Protein AF-A0A9E2V280-F1 (afdb_monomer)

Sequence (142 aa):
KKTVFKNNFVFPILSLAFLIMFIYAFIPPNQSKAYITIAGKWLKQNMPQQSKLYTNSPQLSYYSGKKFIEWDVSDNLTIPQWSSDDFVALKTKQKHYEKIKNTLSSLELKPGKTFANKEEAMIVIFEFIKDKSNE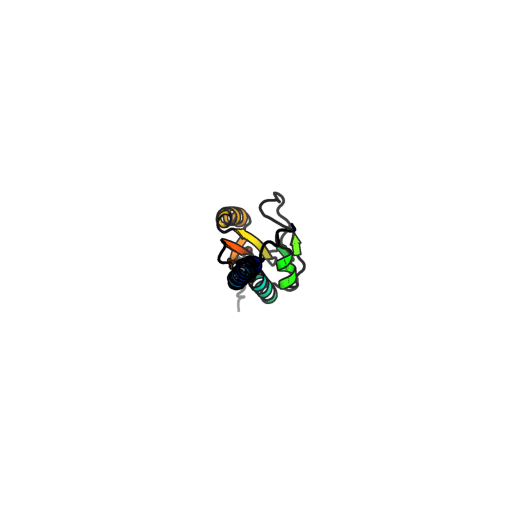GSNSVTD

Foldseek 3Di:
DDPPPPCPVVVVVVVVVVVVVVVVVPPPPQPPPVLLLVQLCVCLVPADLPAEEEECDVSSCVNVVGHYDDDDPVPDPPDDDHDQSHKYKYWDFQVCVVVRQVVVVVVQWHFDDKGAGPRRIIITMIGHDDDPPPPPPDPDDD

Secondary structure (DSSP, 8-state):
-------TTHHHHHHHHHHHHHHHHTS--S--THHHHHHHHHHHHHS-SS--EEES-HHHHHHHT--EEE--TTT-SS-----TT-EEEEEEEHHHHHHHHHHHHTTTEEEEEEEE-TTSEEEEEEEE----TTSS------

Mean predicted aligned error: 11.86 Å

Structure (mmCIF, N/CA/C/O backbone):
data_AF-A0A9E2V280-F1
#
_entry.id   AF-A0A9E2V280-F1
#
loop_
_atom_site.group_PDB
_atom_site.id
_atom_site.type_symbol
_atom_site.label_atom_id
_atom_site.label_alt_id
_atom_site.label_comp_id
_atom_site.label_asym_id
_atom_site.label_entity_id
_atom_site.label_seq_id
_atom_site.pdbx_PDB_ins_code
_atom_site.Cartn_x
_atom_site.Cartn_y
_atom_site.Cartn_z
_atom_site.occupancy
_atom_site.B_iso_or_equiv
_atom_site.auth_seq_id
_atom_site.auth_comp_id
_atom_site.auth_asym_id
_atom_site.auth_atom_id
_atom_site.pdbx_PDB_model_num
ATOM 1 N N . LYS A 1 1 ? 46.335 19.886 -49.027 1.00 43.72 1 LYS A N 1
ATOM 2 C CA . LYS A 1 1 ? 45.673 18.569 -49.219 1.00 43.72 1 LYS A CA 1
ATOM 3 C C . LYS A 1 1 ? 44.632 18.388 -48.116 1.00 43.72 1 LYS A C 1
ATOM 5 O O . LYS A 1 1 ? 45.028 18.165 -46.984 1.00 43.72 1 LYS A O 1
ATOM 10 N N . LYS A 1 2 ? 43.334 18.556 -48.403 1.00 50.59 2 LYS A N 1
ATOM 11 C CA . LYS A 1 2 ? 42.263 18.220 -47.447 1.00 50.59 2 LYS A CA 1
ATOM 12 C C . LYS A 1 2 ? 42.044 16.710 -47.511 1.00 50.59 2 LYS A C 1
ATOM 14 O O . LYS A 1 2 ? 41.593 16.206 -48.535 1.00 50.59 2 LYS A O 1
ATOM 19 N N . THR A 1 3 ? 42.422 15.989 -46.463 1.00 53.19 3 THR A N 1
ATOM 20 C CA . THR A 1 3 ? 42.080 14.577 -46.284 1.00 53.19 3 THR A CA 1
ATOM 21 C C . THR A 1 3 ? 40.580 14.482 -46.032 1.00 53.19 3 THR A C 1
ATOM 23 O O . THR A 1 3 ? 40.097 14.683 -44.923 1.00 53.19 3 THR A O 1
ATOM 26 N N . VAL A 1 4 ? 39.822 14.219 -47.094 1.00 58.66 4 VAL A N 1
ATOM 27 C CA . VAL A 1 4 ?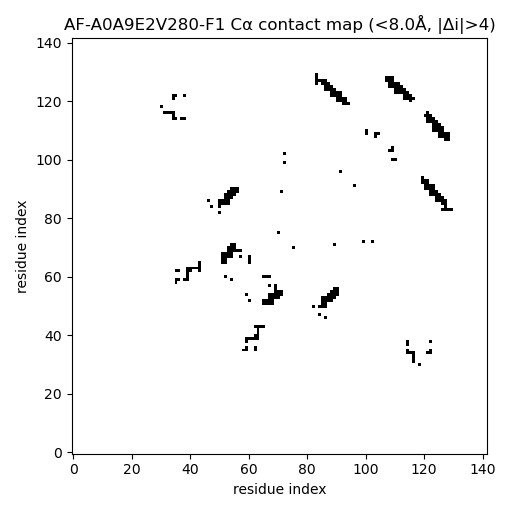 38.419 13.822 -46.986 1.00 58.66 4 VAL A CA 1
ATOM 28 C C . VAL A 1 4 ? 38.423 12.415 -46.391 1.00 58.66 4 VAL A C 1
ATOM 30 O O . VAL A 1 4 ? 38.600 11.433 -47.111 1.00 58.66 4 VAL A O 1
ATOM 33 N N . PHE A 1 5 ? 38.316 12.313 -45.064 1.00 57.41 5 PHE A N 1
ATOM 34 C CA . PHE A 1 5 ? 38.029 11.044 -44.403 1.00 57.41 5 PHE A CA 1
ATOM 35 C C . PHE A 1 5 ? 36.712 10.527 -44.987 1.00 57.41 5 PHE A C 1
ATOM 37 O O . PHE A 1 5 ? 35.651 11.121 -44.802 1.00 57.41 5 PHE A O 1
ATOM 44 N N . LYS A 1 6 ? 36.803 9.464 -45.787 1.00 60.56 6 LYS A N 1
ATOM 45 C CA . LYS A 1 6 ? 35.664 8.840 -46.454 1.00 60.56 6 LYS A CA 1
ATOM 46 C C . LYS A 1 6 ? 34.744 8.300 -45.358 1.00 60.56 6 LYS A C 1
ATOM 48 O O . LYS A 1 6 ? 35.085 7.336 -44.677 1.00 60.56 6 LYS A O 1
ATOM 53 N N . ASN A 1 7 ? 33.610 8.967 -45.163 1.00 63.47 7 ASN A N 1
ATOM 54 C CA . ASN A 1 7 ? 32.677 8.817 -44.042 1.00 63.47 7 ASN A CA 1
ATOM 55 C C . ASN A 1 7 ? 31.863 7.502 -44.084 1.00 63.47 7 ASN A C 1
ATOM 57 O O . ASN A 1 7 ? 30.700 7.461 -43.691 1.00 63.47 7 ASN A O 1
ATOM 61 N N . ASN A 1 8 ? 32.456 6.418 -44.589 1.00 66.38 8 ASN A N 1
ATOM 62 C CA . ASN A 1 8 ? 31.795 5.135 -44.833 1.00 66.38 8 ASN A CA 1
ATOM 63 C C . ASN A 1 8 ? 31.476 4.366 -43.542 1.00 66.38 8 ASN A C 1
ATOM 65 O O . ASN A 1 8 ? 30.723 3.399 -43.584 1.00 66.38 8 ASN A O 1
ATOM 69 N N . PHE A 1 9 ? 32.029 4.794 -42.404 1.00 74.44 9 PHE A N 1
ATOM 70 C CA . PHE A 1 9 ? 31.775 4.183 -41.099 1.00 74.44 9 PHE A CA 1
ATOM 71 C C . PHE A 1 9 ? 30.658 4.861 -40.305 1.00 74.44 9 PHE A C 1
ATOM 73 O O . PHE A 1 9 ? 30.129 4.259 -39.378 1.00 74.44 9 PHE A O 1
ATOM 80 N N . VAL A 1 10 ? 30.232 6.068 -40.682 1.00 81.69 10 VAL A N 1
ATOM 81 C CA . VAL A 1 10 ? 29.155 6.752 -39.951 1.00 81.69 10 VAL A CA 1
ATOM 82 C C . VAL A 1 10 ? 27.823 6.039 -40.142 1.00 81.69 10 VAL A C 1
ATOM 84 O O . VAL A 1 10 ? 27.095 5.847 -39.175 1.00 81.69 10 VAL A O 1
ATOM 87 N N . PHE A 1 11 ? 27.535 5.570 -41.357 1.00 84.94 11 PHE A N 1
ATOM 88 C CA . PHE A 1 11 ? 26.308 4.830 -41.646 1.00 84.94 11 PHE A CA 1
ATOM 89 C C . PHE A 1 11 ? 26.163 3.527 -40.829 1.00 84.94 11 PHE A C 1
ATOM 91 O O . PHE A 1 11 ? 25.142 3.380 -40.157 1.00 84.94 11 PHE A O 1
ATOM 98 N N . PRO A 1 12 ? 27.149 2.603 -40.793 1.00 89.31 12 PRO A N 1
ATOM 99 C CA . PRO A 1 12 ? 27.021 1.383 -39.995 1.00 89.31 12 PRO A CA 1
ATOM 100 C C . PRO A 1 12 ? 26.977 1.655 -38.487 1.00 89.31 12 PRO A C 1
ATOM 102 O O . PRO A 1 12 ? 26.234 0.977 -37.783 1.00 89.31 12 PRO A O 1
ATOM 105 N N . ILE A 1 13 ? 27.700 2.666 -37.985 1.00 90.44 13 ILE A N 1
ATOM 106 C CA . ILE A 1 13 ? 27.641 3.054 -36.565 1.00 90.44 13 ILE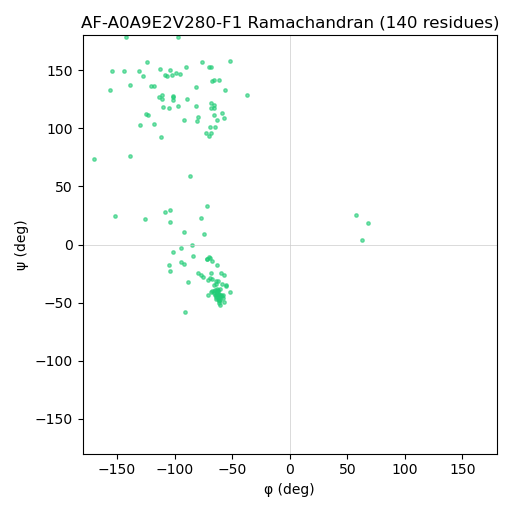 A CA 1
ATOM 107 C C . ILE A 1 13 ? 26.241 3.559 -36.203 1.00 90.44 13 ILE A C 1
ATOM 109 O O . ILE A 1 13 ? 25.675 3.143 -35.192 1.00 90.44 13 ILE A O 1
ATOM 113 N N . LEU A 1 14 ? 25.655 4.414 -37.044 1.00 92.06 14 LEU A N 1
ATOM 114 C CA . LEU A 1 14 ? 24.312 4.944 -36.820 1.00 92.06 14 LEU A CA 1
ATOM 115 C C . LEU A 1 14 ? 23.257 3.831 -36.894 1.00 92.06 14 LEU A C 1
ATOM 117 O O . LEU A 1 14 ? 22.369 3.757 -36.049 1.00 92.06 14 LEU A O 1
ATOM 121 N N . SER A 1 15 ? 23.396 2.920 -37.860 1.00 92.81 15 SER A N 1
ATOM 122 C CA . SER A 1 15 ? 22.504 1.769 -38.012 1.00 92.81 15 SER A CA 1
ATOM 123 C C . SER A 1 15 ? 22.579 0.819 -36.811 1.00 92.81 15 SER A C 1
ATOM 125 O O . SER A 1 15 ? 21.550 0.317 -36.361 1.00 92.81 15 SER A O 1
ATOM 127 N N . LEU A 1 16 ? 23.774 0.608 -36.248 1.00 94.50 16 LEU A N 1
ATOM 128 C CA . LEU A 1 16 ? 23.961 -0.186 -35.033 1.00 94.50 16 LEU A CA 1
ATOM 129 C C . LEU A 1 16 ? 23.344 0.500 -33.805 1.00 94.50 16 LEU A C 1
ATOM 131 O O . LEU A 1 16 ? 22.705 -0.165 -32.995 1.00 94.50 16 LEU A O 1
ATOM 135 N N . ALA A 1 17 ? 23.471 1.824 -33.683 1.00 93.88 17 ALA A N 1
ATOM 136 C CA . ALA A 1 17 ? 22.845 2.579 -32.598 1.00 93.88 17 ALA A CA 1
ATOM 137 C C . ALA A 1 17 ? 21.309 2.469 -32.630 1.00 93.88 17 A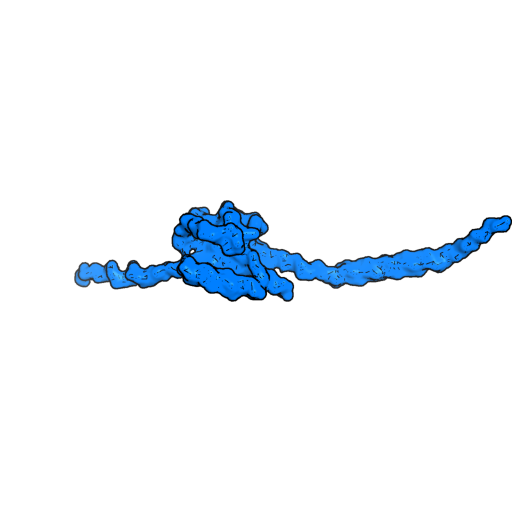LA A C 1
ATOM 139 O O . ALA A 1 17 ? 20.688 2.228 -31.593 1.00 93.88 17 ALA A O 1
ATOM 140 N N . PHE A 1 18 ? 20.696 2.563 -33.817 1.00 95.00 18 PHE A N 1
ATOM 141 C CA . PHE A 1 18 ? 19.255 2.347 -33.976 1.00 95.00 18 PHE A CA 1
ATOM 142 C C . PHE A 1 18 ? 18.837 0.911 -33.659 1.00 95.00 18 PHE A C 1
ATOM 144 O O . PHE A 1 18 ? 17.810 0.714 -33.014 1.00 95.00 18 PHE A O 1
ATOM 151 N N . LEU A 1 19 ? 19.640 -0.086 -34.046 1.00 95.12 19 LEU A N 1
ATOM 152 C CA . LEU A 1 19 ? 19.383 -1.486 -33.702 1.00 95.12 19 LEU A CA 1
ATOM 153 C C . LEU A 1 19 ? 19.405 -1.702 -32.182 1.00 95.12 19 LEU A C 1
ATOM 155 O O . LEU A 1 19 ? 18.523 -2.364 -31.641 1.00 95.12 19 LEU A O 1
ATOM 159 N N . ILE A 1 20 ? 20.376 -1.108 -31.484 1.00 93.19 20 ILE A N 1
ATOM 160 C CA . ILE A 1 20 ? 20.464 -1.176 -30.022 1.00 93.19 20 ILE A CA 1
ATOM 161 C C . ILE A 1 20 ? 19.223 -0.532 -29.391 1.00 93.19 20 ILE A C 1
ATOM 163 O O . ILE A 1 20 ? 18.578 -1.162 -28.557 1.00 93.19 20 ILE A O 1
ATOM 167 N N . MET A 1 21 ? 18.832 0.676 -29.817 1.00 91.19 21 MET A N 1
ATOM 168 C CA . MET A 1 21 ? 17.614 1.327 -29.310 1.00 91.19 21 MET A CA 1
ATOM 169 C C . MET A 1 21 ? 16.347 0.513 -29.591 1.00 91.19 21 MET A C 1
ATOM 171 O O . MET A 1 21 ? 15.475 0.425 -28.729 1.00 91.19 21 MET A O 1
ATOM 175 N N . PHE A 1 22 ? 16.261 -0.119 -30.763 1.00 91.56 22 PHE A N 1
ATOM 176 C CA . PHE A 1 22 ? 15.157 -1.002 -31.120 1.00 91.56 22 PHE A CA 1
ATOM 177 C C . PHE A 1 22 ? 15.083 -2.201 -30.173 1.00 91.56 22 PHE A C 1
ATOM 179 O O . PHE A 1 22 ? 14.026 -2.456 -29.613 1.00 91.56 22 PHE A O 1
ATOM 186 N N . ILE A 1 23 ? 16.203 -2.879 -29.901 1.00 90.00 23 ILE A N 1
ATOM 187 C CA . ILE A 1 23 ? 16.250 -3.994 -28.940 1.00 90.00 23 ILE A CA 1
ATOM 188 C C . ILE A 1 23 ? 15.822 -3.531 -27.539 1.00 90.00 23 ILE A C 1
ATOM 190 O O . ILE A 1 23 ? 15.012 -4.201 -26.901 1.00 90.00 23 ILE A O 1
ATOM 194 N N . TYR A 1 24 ? 16.293 -2.367 -27.079 1.00 82.69 24 TYR A N 1
ATOM 195 C CA . TYR A 1 24 ? 15.874 -1.801 -25.791 1.00 82.69 24 TYR A CA 1
ATOM 196 C C . TYR A 1 24 ? 14.374 -1.483 -25.731 1.00 82.69 24 TYR A C 1
ATOM 198 O O . TYR A 1 24 ? 13.779 -1.619 -24.665 1.00 82.69 24 TYR A O 1
ATOM 206 N N . ALA A 1 25 ? 13.739 -1.123 -26.850 1.00 80.06 25 ALA A N 1
ATOM 207 C CA . ALA A 1 25 ? 12.296 -0.886 -26.904 1.00 80.06 25 ALA A CA 1
ATOM 208 C C . ALA A 1 25 ? 11.461 -2.168 -26.710 1.00 80.06 25 ALA A C 1
ATOM 210 O O . ALA A 1 25 ? 10.323 -2.088 -26.251 1.00 80.06 25 ALA A O 1
ATOM 211 N N . PHE A 1 26 ? 12.018 -3.346 -27.019 1.00 79.31 26 PHE A N 1
ATOM 212 C CA . PHE A 1 26 ? 11.365 -4.639 -26.769 1.00 79.31 26 PHE A CA 1
ATOM 213 C C . PHE A 1 26 ? 11.561 -5.161 -25.347 1.00 79.31 26 PHE A C 1
ATOM 215 O O . PHE A 1 26 ? 10.902 -6.130 -24.972 1.00 79.31 26 PHE A O 1
ATOM 222 N N . ILE A 1 27 ? 12.429 -4.542 -24.542 1.00 73.50 27 ILE A N 1
ATOM 223 C CA . ILE A 1 27 ? 12.554 -4.870 -23.123 1.00 73.50 27 ILE A CA 1
ATOM 224 C C . ILE A 1 27 ? 11.415 -4.138 -22.399 1.00 73.50 27 ILE A C 1
ATOM 226 O O . ILE A 1 27 ? 11.468 -2.912 -22.270 1.00 73.50 27 ILE A O 1
ATOM 230 N N . PRO A 1 28 ? 10.358 -4.840 -21.944 1.00 61.28 28 PRO A N 1
ATOM 231 C CA . PRO A 1 28 ? 9.243 -4.176 -21.291 1.00 61.28 28 PRO A CA 1
ATOM 232 C C . PRO A 1 28 ? 9.735 -3.472 -20.019 1.00 61.28 28 PRO A C 1
ATOM 234 O O . PRO A 1 28 ? 10.565 -4.027 -19.291 1.00 61.28 28 PRO A O 1
ATOM 237 N N . PRO A 1 29 ? 9.221 -2.269 -19.708 1.00 60.19 29 PRO A N 1
ATOM 238 C CA . PRO A 1 29 ? 9.558 -1.592 -18.467 1.00 60.19 29 PRO A CA 1
ATOM 239 C C . PRO A 1 29 ? 9.166 -2.486 -17.286 1.00 60.19 29 PRO A C 1
ATOM 241 O O . PRO A 1 29 ? 7.990 -2.752 -17.035 1.00 60.19 29 PRO A O 1
ATOM 244 N N . ASN A 1 30 ? 10.177 -2.963 -16.562 1.00 57.81 30 ASN A N 1
ATOM 245 C CA . ASN A 1 30 ? 10.044 -4.004 -15.540 1.00 57.81 30 ASN A CA 1
ATOM 246 C C . ASN A 1 30 ? 9.298 -3.526 -14.270 1.00 57.81 30 ASN A C 1
ATOM 248 O O . ASN A 1 30 ? 8.839 -4.327 -13.459 1.00 57.81 30 ASN A O 1
ATOM 252 N N . GLN A 1 31 ? 9.067 -2.214 -14.141 1.00 60.88 31 GLN A N 1
ATOM 253 C CA . GLN A 1 31 ? 8.354 -1.588 -13.025 1.00 60.88 31 GLN A CA 1
ATOM 254 C C . GLN A 1 31 ? 6.836 -1.561 -13.237 1.00 60.88 31 GLN A C 1
ATOM 256 O O . GLN A 1 31 ? 6.204 -0.498 -13.244 1.00 60.88 31 GLN A O 1
ATOM 261 N N . SER A 1 32 ? 6.218 -2.729 -13.405 1.00 68.62 32 SER A N 1
ATOM 262 C CA . SER A 1 32 ? 4.759 -2.790 -13.478 1.00 68.62 32 SER A CA 1
ATOM 263 C C . SER A 1 32 ? 4.153 -2.370 -12.134 1.00 68.62 32 SER A C 1
ATOM 265 O O . SER A 1 32 ? 4.100 -3.142 -11.177 1.00 68.62 32 SER A O 1
ATOM 267 N N . LYS A 1 33 ? 3.668 -1.123 -12.059 1.00 83.19 33 LYS A N 1
ATOM 268 C CA . LYS A 1 33 ? 2.898 -0.572 -10.926 1.00 83.19 33 LYS A CA 1
ATOM 269 C C . LYS A 1 33 ? 1.457 -1.097 -10.884 1.00 83.19 33 LYS A C 1
ATOM 271 O O . LYS A 1 33 ? 0.656 -0.621 -10.082 1.00 83.19 33 LYS A O 1
ATOM 276 N N . ALA A 1 34 ? 1.125 -2.088 -11.715 1.00 87.56 34 ALA A N 1
ATOM 277 C CA . ALA A 1 34 ? -0.213 -2.659 -11.815 1.00 87.56 34 ALA A CA 1
ATOM 278 C C . ALA A 1 34 ? -0.739 -3.165 -10.463 1.00 87.56 34 ALA A C 1
ATOM 280 O O . ALA A 1 34 ? -1.917 -2.992 -10.169 1.00 87.56 34 ALA A O 1
ATOM 281 N N . TYR A 1 35 ? 0.130 -3.713 -9.608 1.00 90.19 35 TYR A N 1
ATOM 282 C CA . TYR A 1 35 ? -0.245 -4.177 -8.269 1.00 90.19 35 TYR A CA 1
ATOM 283 C C . TYR A 1 35 ? -0.848 -3.062 -7.391 1.00 90.19 35 TYR A C 1
ATOM 285 O O . TYR A 1 35 ? -1.782 -3.323 -6.638 1.00 90.19 35 TYR A O 1
ATOM 293 N N .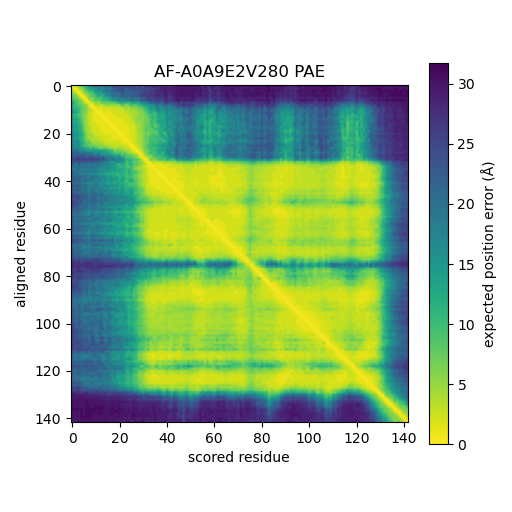 ILE A 1 36 ? -0.390 -1.811 -7.539 1.00 92.56 36 ILE A N 1
ATOM 294 C CA . ILE A 1 36 ? -0.929 -0.647 -6.816 1.00 92.56 36 ILE A CA 1
ATOM 295 C C . ILE A 1 36 ? -2.323 -0.304 -7.338 1.00 92.56 36 ILE A C 1
ATOM 297 O O . ILE A 1 36 ? -3.240 -0.056 -6.559 1.00 92.56 36 ILE A O 1
ATOM 301 N N . THR A 1 37 ? -2.506 -0.324 -8.659 1.00 92.69 37 THR A N 1
ATOM 302 C CA . THR A 1 37 ? -3.809 -0.076 -9.287 1.00 92.69 37 THR A CA 1
ATOM 303 C C . THR A 1 37 ? -4.826 -1.147 -8.905 1.00 92.69 37 THR A C 1
ATOM 305 O O . THR A 1 37 ? -5.970 -0.821 -8.595 1.00 92.69 37 THR A O 1
ATOM 308 N N . ILE A 1 38 ? -4.420 -2.420 -8.904 1.00 92.50 38 ILE A N 1
ATOM 309 C CA . ILE A 1 38 ? -5.277 -3.544 -8.510 1.00 92.50 38 ILE A CA 1
ATOM 310 C C . ILE A 1 38 ? -5.659 -3.412 -7.030 1.00 92.50 38 ILE A C 1
ATOM 312 O O . ILE A 1 38 ? -6.843 -3.488 -6.707 1.00 92.50 38 ILE A O 1
ATOM 316 N N . ALA A 1 39 ? -4.692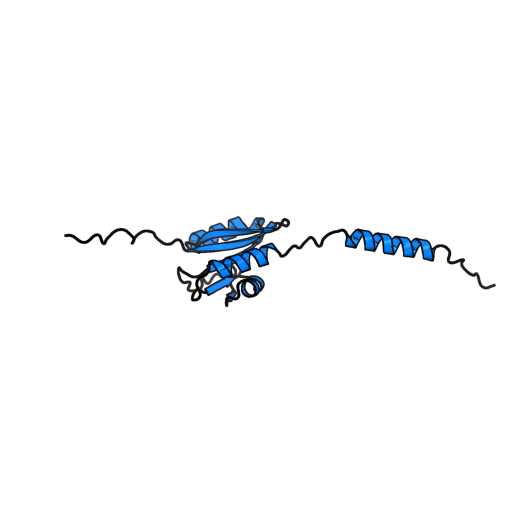 -3.130 -6.152 1.00 94.69 39 ALA A N 1
ATOM 317 C CA . ALA A 1 39 ? -4.947 -2.909 -4.731 1.00 94.69 39 ALA A CA 1
ATOM 318 C C . ALA A 1 39 ? -5.886 -1.717 -4.482 1.00 94.69 39 ALA A C 1
ATOM 320 O O . ALA A 1 39 ? -6.838 -1.824 -3.714 1.00 94.69 39 ALA A O 1
ATOM 321 N N . GLY A 1 40 ? -5.678 -0.595 -5.178 1.00 94.62 40 GLY A N 1
ATOM 322 C CA . GLY A 1 40 ? -6.543 0.580 -5.072 1.00 94.62 40 GLY A CA 1
ATOM 323 C C . GLY A 1 40 ? -7.976 0.305 -5.533 1.00 94.62 40 GLY A C 1
ATOM 324 O O . GLY A 1 40 ? -8.924 0.682 -4.847 1.00 94.62 40 GLY A O 1
ATOM 325 N N . LYS A 1 41 ? -8.158 -0.422 -6.645 1.00 94.81 41 LYS A N 1
ATOM 326 C CA . LYS A 1 41 ? -9.490 -0.856 -7.101 1.00 94.81 41 LYS A CA 1
ATOM 327 C C . LYS A 1 41 ? -10.167 -1.784 -6.093 1.00 94.81 41 LYS A C 1
ATOM 329 O O . LYS A 1 41 ? -11.363 -1.639 -5.862 1.00 94.81 41 LYS A O 1
ATOM 334 N N . TRP A 1 42 ? -9.412 -2.694 -5.479 1.00 95.31 42 TRP A N 1
ATOM 335 C CA . TRP A 1 42 ? -9.936 -3.558 -4.425 1.00 95.31 42 TRP A CA 1
ATOM 336 C C . TRP A 1 42 ? -10.406 -2.734 -3.219 1.00 95.31 42 TRP A C 1
ATOM 338 O O . TRP A 1 42 ? -11.538 -2.909 -2.775 1.00 95.31 42 TRP A O 1
ATOM 348 N N . LEU A 1 43 ? -9.606 -1.766 -2.753 1.00 94.25 43 LEU A N 1
ATOM 349 C CA . LEU A 1 43 ? -10.003 -0.851 -1.674 1.00 94.25 43 LEU A CA 1
ATOM 350 C C . LEU A 1 43 ? -11.277 -0.081 -2.031 1.00 94.25 43 LEU A C 1
ATOM 352 O O . LEU A 1 43 ? -12.189 0.002 -1.220 1.00 94.25 43 LEU A O 1
ATOM 356 N N . LYS A 1 44 ? -11.397 0.419 -3.266 1.00 93.81 44 LYS A N 1
ATOM 357 C CA . LYS A 1 44 ? -12.606 1.123 -3.725 1.00 93.81 44 LYS A CA 1
ATOM 358 C C . LYS A 1 44 ? -13.885 0.292 -3.557 1.00 93.81 44 LYS A C 1
ATOM 360 O O . LYS A 1 44 ? -14.938 0.864 -3.295 1.00 93.81 44 LYS A O 1
ATOM 365 N N . GLN A 1 45 ? -13.791 -1.024 -3.742 1.00 93.62 45 GLN A N 1
ATOM 366 C CA . GLN A 1 45 ? -14.929 -1.947 -3.715 1.00 93.62 45 GLN A CA 1
ATOM 367 C C . GLN A 1 45 ? -15.246 -2.482 -2.315 1.00 93.62 45 GLN A C 1
ATOM 369 O O . GLN A 1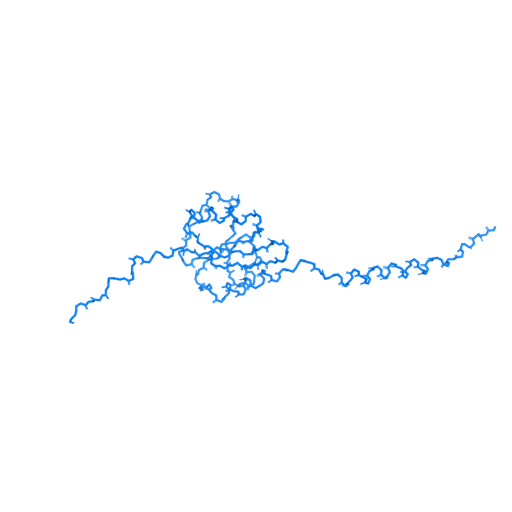 45 ? -16.408 -2.741 -2.029 1.00 93.62 45 GLN A O 1
ATOM 374 N N . ASN A 1 46 ? -14.233 -2.654 -1.462 1.00 92.12 46 ASN A N 1
ATOM 375 C CA . ASN A 1 46 ? -14.377 -3.349 -0.177 1.00 92.12 46 ASN A CA 1
ATOM 376 C C . ASN A 1 46 ? -14.383 -2.399 1.027 1.00 92.12 46 ASN A C 1
ATOM 378 O O . ASN A 1 46 ? -14.829 -2.774 2.105 1.00 92.12 46 ASN A O 1
ATOM 382 N N . MET A 1 47 ? -13.907 -1.166 0.853 1.00 89.56 47 MET A N 1
ATOM 383 C CA . MET A 1 47 ? -13.804 -0.195 1.934 1.00 89.56 47 MET A CA 1
ATOM 384 C C . MET A 1 47 ? -15.100 0.634 2.060 1.00 89.56 47 MET A C 1
ATOM 386 O O . MET A 1 47 ? -15.492 1.301 1.083 1.00 89.56 47 MET A O 1
ATOM 390 N N . PRO A 1 48 ? -15.738 0.676 3.248 1.00 88.12 48 PRO A N 1
ATOM 391 C CA . PRO A 1 48 ? -16.913 1.507 3.516 1.00 88.12 48 PRO A CA 1
ATOM 392 C C . PRO A 1 48 ? -16.712 2.981 3.132 1.00 88.12 48 PRO A C 1
ATOM 394 O O . PRO A 1 48 ? -15.594 3.488 3.009 1.00 88.12 48 PRO A O 1
ATOM 397 N N . GLN A 1 49 ? -17.796 3.722 2.895 1.00 85.12 49 GLN A N 1
ATOM 398 C CA . GLN A 1 49 ? -17.666 5.141 2.526 1.00 85.12 49 GLN A CA 1
ATOM 399 C C . GLN A 1 49 ? -17.121 6.017 3.661 1.00 85.12 49 GLN A C 1
ATOM 401 O O . GLN A 1 49 ? -16.440 6.997 3.376 1.00 85.12 49 GLN A O 1
ATOM 406 N N . GLN A 1 50 ? -17.389 5.649 4.914 1.00 85.56 50 GLN A N 1
ATOM 407 C CA . GLN A 1 50 ? -17.048 6.451 6.094 1.00 85.56 50 GLN A CA 1
ATOM 408 C C . GLN A 1 50 ? -15.681 6.109 6.704 1.00 85.56 50 GLN A C 1
ATOM 410 O O . GLN A 1 50 ? -15.139 6.906 7.465 1.00 85.56 50 GLN A O 1
ATOM 415 N N . SER A 1 51 ? -15.112 4.953 6.359 1.00 89.06 51 SER A N 1
ATOM 416 C CA . SER A 1 51 ? -13.807 4.510 6.858 1.00 89.06 51 SER A CA 1
ATOM 417 C C . SER A 1 51 ? -12.659 5.361 6.311 1.00 89.06 51 SER A C 1
ATOM 419 O O . SER A 1 51 ? -12.735 5.889 5.195 1.00 89.06 51 SER A O 1
ATOM 421 N N . LYS A 1 52 ? -11.565 5.437 7.066 1.00 91.06 52 LYS A N 1
ATOM 422 C CA . LYS A 1 52 ? -10.315 6.110 6.694 1.00 91.06 52 LYS A CA 1
ATOM 423 C C . LYS A 1 52 ? -9.286 5.107 6.180 1.00 91.06 52 LYS A C 1
ATOM 425 O O . LYS A 1 52 ? -9.253 3.953 6.599 1.00 91.06 52 LYS A O 1
ATOM 430 N N . LEU A 1 53 ? -8.452 5.560 5.243 1.00 92.62 53 LEU A N 1
ATOM 431 C CA . LEU A 1 53 ? -7.352 4.776 4.685 1.00 92.62 53 LEU A CA 1
ATOM 432 C C . LEU A 1 53 ? -6.032 5.277 5.268 1.00 92.62 53 LEU A C 1
ATOM 434 O O . LEU A 1 53 ? -5.645 6.412 5.004 1.00 92.62 53 LEU A O 1
ATOM 438 N N . TYR A 1 54 ? -5.322 4.432 6.002 1.00 92.50 54 TYR A N 1
ATOM 439 C CA . TYR A 1 54 ? -3.973 4.712 6.489 1.00 92.50 54 TYR A CA 1
ATOM 440 C C . TYR A 1 54 ? -2.966 4.076 5.540 1.00 92.50 54 TYR A C 1
ATOM 442 O O . TYR A 1 54 ? -3.007 2.867 5.314 1.00 92.50 54 TYR A O 1
ATOM 450 N N . THR A 1 55 ? -2.095 4.872 4.923 1.00 92.94 55 THR A N 1
ATOM 451 C CA . THR A 1 55 ? -1.152 4.346 3.928 1.00 92.94 55 THR A CA 1
ATOM 452 C C . THR A 1 55 ? 0.112 5.180 3.804 1.00 92.94 55 THR A C 1
ATOM 454 O O . THR A 1 55 ? 0.073 6.397 3.927 1.00 92.94 55 THR A O 1
ATOM 457 N N . ASN A 1 56 ? 1.219 4.527 3.459 1.00 93.06 56 ASN A N 1
ATOM 458 C CA . ASN A 1 56 ? 2.478 5.160 3.060 1.00 93.06 56 ASN A CA 1
ATOM 459 C C . ASN A 1 56 ? 2.576 5.355 1.530 1.00 93.06 56 ASN A C 1
ATOM 461 O O . ASN A 1 56 ? 3.648 5.610 0.980 1.00 93.06 56 ASN A O 1
ATOM 465 N N . SER A 1 57 ? 1.473 5.160 0.795 1.00 92.31 57 SER A N 1
ATOM 466 C CA . SER A 1 57 ? 1.449 5.303 -0.659 1.00 92.31 57 SER A CA 1
ATOM 467 C C . SER A 1 57 ? 0.301 6.199 -1.129 1.00 92.31 57 SER A C 1
ATOM 469 O O . SER A 1 57 ? -0.824 5.726 -1.302 1.00 92.31 57 SER A O 1
ATOM 471 N N . PRO A 1 58 ? 0.586 7.464 -1.488 1.00 91.31 58 PRO A N 1
ATOM 472 C CA . PRO A 1 58 ? -0.419 8.377 -2.045 1.00 91.31 58 PRO A CA 1
ATOM 473 C C . PRO A 1 58 ? -1.106 7.842 -3.315 1.00 91.31 58 PRO A C 1
ATOM 475 O O . PRO A 1 58 ? -2.253 8.163 -3.616 1.00 91.31 58 PRO A O 1
ATOM 478 N N . GLN A 1 59 ? -0.425 6.964 -4.060 1.00 92.06 59 GLN A N 1
ATOM 479 C CA . GLN A 1 59 ? -0.964 6.323 -5.263 1.00 92.06 59 GLN A CA 1
ATOM 480 C C . GLN A 1 59 ? -2.168 5.418 -4.954 1.00 92.06 59 GLN A C 1
ATOM 482 O O . GLN A 1 59 ? -3.071 5.307 -5.782 1.00 92.06 59 GLN A O 1
ATOM 487 N N . LEU A 1 60 ? -2.217 4.794 -3.770 1.00 92.44 60 LEU A N 1
ATOM 488 C CA . LEU A 1 60 ? -3.370 3.991 -3.352 1.00 92.44 60 LEU A CA 1
ATOM 489 C C . LEU A 1 60 ? -4.614 4.854 -3.154 1.00 92.44 60 LEU A C 1
ATOM 491 O O . LEU A 1 60 ? -5.697 4.453 -3.580 1.00 92.44 60 LEU A O 1
ATOM 495 N N . SER A 1 61 ? -4.469 6.046 -2.571 1.00 91.12 61 SER A N 1
ATOM 496 C CA . SER A 1 61 ? -5.570 7.011 -2.452 1.00 91.12 61 SER A CA 1
ATOM 497 C C . SER A 1 61 ? -6.141 7.387 -3.818 1.00 91.12 61 SER A C 1
ATOM 499 O O . SER A 1 61 ? -7.353 7.316 -4.016 1.00 91.12 61 SER A O 1
ATOM 501 N N . TYR A 1 62 ? -5.273 7.678 -4.791 1.00 92.31 62 TYR A N 1
ATOM 502 C CA . TYR A 1 62 ? -5.700 8.012 -6.149 1.00 92.31 62 TYR A CA 1
ATOM 503 C C . TYR A 1 62 ? -6.553 6.902 -6.787 1.00 92.31 62 TYR A C 1
ATOM 505 O O . TYR A 1 62 ? -7.648 7.162 -7.281 1.00 92.31 62 TYR A O 1
ATOM 513 N N . TYR A 1 63 ? -6.094 5.646 -6.741 1.00 93.44 63 TYR A N 1
ATOM 514 C CA . TYR A 1 63 ? -6.813 4.532 -7.374 1.00 93.44 63 TYR A CA 1
ATOM 515 C C . TYR A 1 63 ? -8.035 4.046 -6.585 1.00 93.44 63 TYR A C 1
ATOM 517 O O . TYR A 1 63 ? -8.969 3.508 -7.184 1.00 93.44 63 TYR A O 1
ATOM 525 N N . SER A 1 64 ? -8.044 4.227 -5.263 1.00 93.25 64 SER A N 1
ATOM 526 C CA . SER A 1 64 ? -9.198 3.902 -4.416 1.00 93.25 64 SER A CA 1
ATOM 527 C C . SER A 1 64 ? -10.283 4.979 -4.446 1.00 93.25 64 SER A C 1
ATOM 529 O O . SER A 1 64 ? -11.452 4.677 -4.207 1.00 93.25 64 SER A O 1
ATOM 531 N N . GLY A 1 65 ? -9.920 6.228 -4.756 1.00 90.56 65 GLY A N 1
ATOM 532 C CA . GLY A 1 65 ? -10.812 7.383 -4.648 1.00 90.56 65 GLY A CA 1
ATOM 533 C C . GLY A 1 65 ? -11.162 7.736 -3.198 1.00 90.56 65 GLY A C 1
ATOM 534 O O . GLY A 1 65 ? -12.164 8.407 -2.959 1.00 90.56 65 GLY A O 1
ATOM 535 N N . LYS A 1 66 ? -10.380 7.253 -2.225 1.00 88.62 66 LYS A N 1
ATOM 536 C CA . LYS A 1 66 ? -10.590 7.489 -0.791 1.00 88.62 66 LYS A CA 1
ATOM 537 C C . LYS A 1 66 ? -9.616 8.548 -0.291 1.00 88.62 66 LYS A C 1
ATOM 539 O O . LYS A 1 66 ? -8.466 8.597 -0.732 1.00 88.62 66 LYS A O 1
ATOM 544 N N . LYS A 1 67 ? -10.056 9.370 0.665 1.00 88.44 67 LYS A N 1
ATOM 545 C CA . LYS A 1 67 ? -9.135 10.223 1.428 1.00 88.44 67 LYS A CA 1
ATOM 546 C C . LYS A 1 67 ? -8.231 9.327 2.272 1.00 88.44 67 LYS A C 1
ATOM 548 O O . LYS A 1 67 ? -8.698 8.317 2.798 1.00 88.44 67 LYS A O 1
ATOM 553 N N . PHE A 1 68 ? -6.962 9.700 2.384 1.00 90.94 68 PHE A N 1
ATOM 554 C CA . PHE A 1 68 ? -5.989 8.936 3.151 1.00 90.94 68 PHE A CA 1
ATOM 555 C C . PHE A 1 68 ? -5.311 9.782 4.220 1.00 90.94 68 PHE A C 1
ATOM 557 O O . PHE A 1 68 ? -5.262 11.008 4.124 1.00 90.94 68 PHE A O 1
ATOM 564 N N . ILE A 1 69 ? -4.799 9.087 5.226 1.00 90.94 69 ILE A N 1
ATOM 565 C CA . ILE A 1 69 ? -3.892 9.601 6.239 1.00 90.94 69 ILE A CA 1
ATOM 566 C C . ILE A 1 69 ? -2.546 8.935 5.977 1.00 90.94 69 ILE A C 1
ATOM 568 O O . ILE A 1 69 ? -2.461 7.708 5.874 1.00 90.94 69 ILE A O 1
ATOM 572 N N . GLU A 1 70 ? -1.509 9.751 5.816 1.00 90.69 70 GLU A N 1
ATOM 573 C CA . GLU A 1 70 ? -0.160 9.251 5.595 1.00 90.69 70 GLU A CA 1
ATOM 574 C C . GLU A 1 70 ? 0.355 8.575 6.865 1.00 90.69 70 GLU A C 1
ATOM 576 O O . GLU A 1 70 ? 0.357 9.172 7.943 1.00 90.69 70 GLU A O 1
ATOM 581 N N . TRP A 1 71 ? 0.724 7.302 6.751 1.00 90.25 71 TRP A N 1
ATOM 582 C CA . TRP A 1 71 ? 1.198 6.521 7.884 1.00 90.25 71 TRP A CA 1
ATOM 583 C C . TRP A 1 71 ? 2.072 5.350 7.431 1.00 90.25 71 TRP A C 1
ATOM 585 O O . TRP A 1 71 ? 1.685 4.591 6.540 1.00 90.25 71 TRP A O 1
ATOM 595 N N . ASP A 1 72 ? 3.224 5.188 8.084 1.00 87.81 72 ASP A N 1
ATOM 596 C CA . ASP A 1 72 ? 4.136 4.056 7.925 1.00 87.81 72 ASP A CA 1
ATOM 597 C C . ASP A 1 72 ? 4.528 3.494 9.301 1.00 87.81 72 ASP A C 1
ATOM 599 O O . ASP A 1 72 ? 4.627 4.222 10.291 1.00 87.81 72 ASP A O 1
ATOM 603 N N . VAL A 1 73 ? 4.787 2.190 9.338 1.00 84.19 73 VAL A N 1
ATOM 604 C CA . VAL A 1 73 ? 5.285 1.448 10.501 1.00 84.19 73 VAL A CA 1
ATOM 605 C C . VAL A 1 73 ? 6.725 1.839 10.829 1.00 84.19 73 VAL A C 1
ATOM 607 O O . VAL A 1 73 ? 7.130 1.750 11.985 1.00 84.19 73 VAL A O 1
ATOM 610 N N . SER A 1 74 ? 7.522 2.246 9.834 1.00 75.69 74 SER A N 1
ATOM 611 C CA . SER A 1 74 ? 8.911 2.666 10.073 1.00 75.69 74 SER A CA 1
ATOM 612 C C . SER A 1 74 ? 9.023 4.001 10.800 1.00 75.69 74 SER A C 1
ATOM 614 O O . SER A 1 74 ? 9.983 4.195 11.544 1.00 75.69 74 SER A O 1
ATOM 616 N N . ASP A 1 75 ? 8.057 4.892 10.585 1.00 63.62 75 ASP A N 1
ATOM 617 C CA . ASP A 1 75 ? 8.199 6.309 10.924 1.00 63.62 75 ASP A CA 1
ATOM 618 C C . ASP A 1 75 ? 7.435 6.682 12.200 1.00 63.62 75 ASP A C 1
ATOM 620 O O . ASP A 1 75 ? 7.787 7.652 12.869 1.00 63.62 75 ASP A O 1
ATOM 624 N N . ASN A 1 76 ? 6.418 5.903 12.585 1.00 58.06 76 ASN A N 1
ATOM 625 C CA . ASN A 1 76 ? 5.509 6.270 13.666 1.00 58.06 76 ASN A CA 1
ATOM 626 C C . ASN A 1 76 ? 5.551 5.288 14.842 1.00 58.06 76 ASN A C 1
ATOM 628 O O . ASN A 1 76 ? 4.916 4.237 14.830 1.00 58.06 76 ASN A O 1
ATOM 632 N N . LEU A 1 77 ? 6.216 5.712 15.920 1.00 57.66 77 LEU A N 1
ATOM 633 C CA . LEU A 1 77 ? 5.977 5.209 17.282 1.00 57.66 77 LEU A CA 1
ATOM 634 C C . LEU A 1 77 ? 4.588 5.617 17.814 1.00 57.66 77 LEU A C 1
ATOM 636 O O . LEU A 1 77 ? 4.118 5.064 18.806 1.00 57.66 77 LEU A O 1
ATOM 640 N N . THR A 1 78 ? 3.922 6.570 17.155 1.00 68.69 78 THR A N 1
ATOM 641 C CA . THR A 1 78 ? 2.580 7.034 17.511 1.00 68.69 78 THR A CA 1
ATOM 642 C C . THR A 1 78 ? 1.534 6.241 16.739 1.00 68.69 78 THR A C 1
ATOM 644 O O . THR A 1 78 ? 1.342 6.435 15.536 1.00 68.69 78 THR A O 1
ATOM 647 N N . ILE A 1 79 ? 0.845 5.351 17.448 1.00 74.31 79 ILE A N 1
ATOM 648 C CA . ILE A 1 79 ? -0.315 4.623 16.933 1.00 74.31 79 ILE A CA 1
ATOM 649 C C . ILE A 1 79 ? -1.441 5.647 16.738 1.00 74.31 79 ILE A C 1
ATOM 651 O O . ILE A 1 79 ? -1.850 6.288 17.711 1.00 74.31 79 ILE A O 1
ATOM 655 N N . PRO A 1 80 ? -1.932 5.867 15.509 1.00 76.69 80 PRO A N 1
ATOM 656 C CA . PRO A 1 80 ? -3.035 6.787 15.298 1.00 76.69 80 PRO A CA 1
ATOM 657 C C . PRO A 1 80 ? -4.324 6.190 15.873 1.00 76.69 80 PRO A C 1
ATOM 659 O O . PRO A 1 80 ? -4.486 4.976 15.964 1.00 76.69 80 PRO A O 1
ATOM 662 N N . GLN A 1 81 ? -5.259 7.054 16.264 1.00 80.94 81 GLN A N 1
ATOM 663 C CA . GLN A 1 81 ? -6.549 6.618 16.791 1.00 80.94 81 GLN A CA 1
ATOM 664 C C . GLN A 1 81 ? -7.406 6.069 15.641 1.00 80.94 81 GLN A C 1
ATOM 666 O O . GLN A 1 81 ? -8.002 6.834 14.877 1.00 80.94 81 GLN A O 1
ATOM 671 N N . TRP A 1 82 ? -7.381 4.749 15.476 1.00 84.88 82 TRP A N 1
ATOM 672 C CA . TRP A 1 82 ? -8.053 4.018 14.402 1.00 84.88 82 TRP A CA 1
ATOM 673 C C . TRP A 1 82 ? -9.422 3.500 14.843 1.00 84.88 82 TRP A C 1
ATOM 675 O O . TRP A 1 82 ? -9.612 3.147 16.005 1.00 84.88 82 TRP A O 1
ATOM 685 N N . SER A 1 83 ? -10.373 3.453 13.911 1.00 84.44 83 SER A N 1
ATOM 686 C CA . SER A 1 83 ? -11.640 2.733 14.071 1.00 84.44 83 SER A CA 1
ATOM 687 C C . SER A 1 83 ? -11.506 1.293 13.574 1.00 84.44 83 SER A C 1
ATOM 689 O O . SER A 1 83 ? -10.740 1.023 12.654 1.00 84.44 83 SER A O 1
ATOM 691 N N . SER A 1 84 ? -12.305 0.370 14.111 1.00 83.56 84 SER A N 1
ATOM 692 C CA . SER A 1 84 ? -12.341 -1.036 13.673 1.00 83.56 84 SER A CA 1
ATOM 693 C C . SER A 1 84 ? -12.800 -1.225 12.221 1.00 83.56 84 SER A C 1
ATOM 695 O O . SER A 1 84 ? -12.552 -2.276 11.629 1.00 83.56 84 SER A O 1
ATOM 697 N N . ASP A 1 85 ? -13.450 -0.213 11.642 1.00 85.94 85 ASP A N 1
ATOM 698 C CA . ASP A 1 85 ? -13.851 -0.186 10.233 1.00 85.94 85 ASP A CA 1
ATOM 699 C C . ASP A 1 85 ? -12.832 0.532 9.328 1.00 85.94 85 ASP A C 1
ATOM 701 O O . ASP A 1 85 ? -13.022 0.585 8.111 1.00 85.94 85 ASP A O 1
ATOM 705 N N . ASP A 1 86 ? -11.757 1.094 9.894 1.00 89.25 86 ASP A N 1
ATOM 706 C CA . ASP A 1 86 ? -10.681 1.712 9.121 1.00 89.25 86 ASP A CA 1
ATOM 707 C C . ASP A 1 86 ? -9.762 0.660 8.491 1.00 89.25 86 ASP A C 1
ATOM 709 O O . ASP A 1 86 ? -9.655 -0.480 8.944 1.00 89.25 86 ASP A O 1
ATOM 713 N N . PHE A 1 87 ? -9.071 1.061 7.423 1.00 90.94 87 PHE A N 1
ATOM 714 C CA . PHE A 1 87 ? -8.176 0.184 6.674 1.00 90.94 87 PHE A CA 1
ATOM 715 C C . PHE A 1 87 ? -6.748 0.705 6.720 1.00 90.94 87 PHE A C 1
ATOM 717 O O . PHE A 1 87 ? -6.492 1.888 6.484 1.00 90.94 87 PHE A O 1
ATOM 724 N N . VAL A 1 88 ? -5.803 -0.208 6.931 1.00 92.38 88 VAL A N 1
ATOM 725 C CA . VAL A 1 88 ? -4.369 0.084 6.861 1.00 92.38 88 VAL A CA 1
ATOM 726 C C . VAL A 1 88 ? -3.805 -0.603 5.622 1.00 92.38 88 VAL A C 1
ATOM 728 O O . VAL A 1 88 ? -3.860 -1.822 5.504 1.00 92.38 88 VAL A O 1
ATOM 731 N N . ALA A 1 89 ? -3.266 0.159 4.674 1.00 94.50 89 ALA A N 1
ATOM 732 C CA . ALA A 1 89 ? -2.681 -0.364 3.445 1.00 94.50 89 ALA A CA 1
ATOM 733 C C . ALA A 1 89 ? -1.231 0.099 3.300 1.00 94.50 89 ALA A C 1
ATOM 735 O O . ALA A 1 89 ? -0.964 1.270 3.040 1.00 94.50 89 ALA A O 1
ATOM 736 N N . LEU A 1 90 ? -0.281 -0.824 3.413 1.00 93.62 90 LEU A N 1
ATOM 737 C CA . LEU A 1 90 ? 1.144 -0.507 3.380 1.00 93.62 90 LEU A CA 1
ATOM 738 C C . LEU A 1 90 ? 1.799 -1.029 2.114 1.00 93.62 90 LEU A C 1
ATOM 740 O O . LEU A 1 90 ? 1.709 -2.212 1.778 1.00 93.62 90 LEU A O 1
ATOM 744 N N . LYS A 1 91 ? 2.520 -0.139 1.439 1.00 93.06 91 LYS A N 1
ATOM 745 C CA . LYS A 1 91 ? 3.479 -0.491 0.406 1.00 93.06 91 LYS A CA 1
ATOM 746 C C . LYS A 1 91 ? 4.779 -0.905 1.074 1.00 93.06 91 LYS A C 1
ATOM 748 O O . LYS A 1 91 ? 5.423 -0.105 1.741 1.00 93.06 91 LYS A O 1
ATOM 753 N N . THR A 1 92 ? 5.197 -2.140 0.854 1.00 91.94 92 THR A N 1
ATOM 754 C CA . THR A 1 92 ? 6.451 -2.663 1.394 1.00 91.94 92 THR A CA 1
ATOM 755 C C . THR A 1 92 ? 7.145 -3.576 0.390 1.00 91.94 92 THR A C 1
ATOM 757 O O . THR A 1 92 ? 6.665 -3.785 -0.726 1.00 91.94 92 THR A O 1
ATOM 760 N N . LYS A 1 93 ? 8.313 -4.090 0.768 1.00 91.38 93 LYS A N 1
ATOM 761 C CA . LYS A 1 93 ? 9.001 -5.172 0.065 1.00 91.38 93 LYS A CA 1
ATOM 762 C C . LYS A 1 93 ? 8.825 -6.469 0.843 1.00 91.38 93 LYS A C 1
ATOM 764 O O . LYS A 1 93 ? 8.789 -6.438 2.071 1.00 91.38 93 LYS A O 1
ATOM 769 N N . GLN A 1 94 ? 8.817 -7.599 0.148 1.00 88.25 94 GLN A N 1
ATOM 770 C CA . GLN A 1 94 ? 8.663 -8.926 0.746 1.00 88.25 94 GLN A CA 1
ATOM 771 C C . GLN A 1 94 ? 9.658 -9.175 1.887 1.00 88.25 94 GLN A C 1
ATOM 773 O O . GLN A 1 94 ? 9.270 -9.635 2.955 1.00 88.25 94 GLN A O 1
ATOM 778 N N . LYS A 1 95 ? 10.914 -8.742 1.731 1.00 88.81 95 LYS A N 1
ATOM 779 C CA . LYS A 1 95 ? 11.943 -8.838 2.781 1.00 88.81 95 LYS A CA 1
ATOM 780 C C . LYS A 1 95 ? 11.615 -8.108 4.095 1.00 88.81 95 LYS A C 1
ATOM 782 O O . LYS A 1 95 ? 12.165 -8.445 5.135 1.00 88.81 95 LYS A O 1
ATOM 787 N N . HIS A 1 96 ? 10.761 -7.084 4.058 1.00 88.50 96 HIS A N 1
ATOM 788 C CA . HIS A 1 96 ? 10.350 -6.309 5.236 1.00 88.50 96 HIS A CA 1
ATOM 789 C C . HIS A 1 96 ? 8.966 -6.708 5.752 1.00 88.50 96 HIS A C 1
ATOM 791 O O . HIS A 1 96 ? 8.549 -6.235 6.810 1.00 88.50 96 HIS A O 1
ATOM 797 N N . TYR A 1 97 ? 8.264 -7.575 5.022 1.00 89.81 97 TYR A N 1
ATOM 798 C CA . TYR A 1 97 ? 6.898 -7.958 5.332 1.00 89.81 97 TYR A CA 1
ATOM 799 C C . TYR A 1 97 ? 6.777 -8.617 6.704 1.00 89.81 97 TYR A C 1
ATOM 801 O O . TYR A 1 97 ? 5.938 -8.190 7.487 1.00 89.81 97 TYR A O 1
ATOM 809 N N . GLU A 1 98 ? 7.636 -9.585 7.032 1.00 89.38 98 GLU A N 1
ATOM 810 C CA . GLU A 1 98 ? 7.551 -10.296 8.317 1.00 89.38 98 GLU A CA 1
ATOM 811 C C . GLU A 1 98 ? 7.750 -9.357 9.511 1.00 89.38 98 GLU A C 1
ATOM 813 O O . GLU A 1 98 ? 7.021 -9.437 10.498 1.00 89.38 98 GLU A O 1
ATOM 818 N N . LYS A 1 99 ? 8.668 -8.387 9.398 1.00 88.44 99 LYS A N 1
ATOM 819 C CA . LYS A 1 99 ? 8.860 -7.367 10.437 1.00 88.44 99 LYS A CA 1
ATOM 820 C C . LYS A 1 99 ? 7.589 -6.535 10.629 1.00 88.44 99 LYS A C 1
ATOM 822 O O . LYS A 1 99 ? 7.121 -6.392 11.752 1.00 88.44 99 LYS A O 1
ATOM 827 N N . ILE A 1 100 ? 7.023 -6.027 9.534 1.00 88.31 100 ILE A N 1
ATOM 828 C CA . ILE A 1 100 ? 5.795 -5.219 9.552 1.00 88.31 100 ILE A CA 1
ATOM 829 C C . ILE A 1 100 ? 4.618 -6.021 10.108 1.00 88.31 100 ILE A C 1
ATOM 831 O O . ILE A 1 100 ? 3.887 -5.536 10.964 1.00 88.31 100 ILE A O 1
ATOM 835 N N . LYS A 1 101 ? 4.451 -7.261 9.649 1.00 88.69 101 LYS A N 1
ATOM 836 C CA . LYS A 1 101 ? 3.390 -8.166 10.086 1.00 88.69 101 LYS A CA 1
ATOM 837 C C . LYS A 1 101 ? 3.456 -8.408 11.590 1.00 88.69 101 LYS A C 1
ATOM 839 O O . LYS A 1 101 ? 2.421 -8.333 12.242 1.00 88.69 101 LYS A O 1
ATOM 844 N N . ASN A 1 102 ? 4.644 -8.643 12.143 1.00 87.62 102 ASN A N 1
ATOM 845 C CA . ASN A 1 102 ? 4.812 -8.852 13.580 1.00 87.62 102 ASN A CA 1
ATOM 846 C C . ASN A 1 102 ? 4.464 -7.592 14.383 1.00 87.62 102 ASN A C 1
ATOM 848 O O . ASN A 1 102 ? 3.728 -7.683 15.361 1.00 87.62 102 ASN A O 1
ATOM 852 N N . THR A 1 103 ? 4.909 -6.413 13.936 1.00 87.00 103 THR A N 1
ATOM 853 C CA . THR A 1 103 ? 4.560 -5.137 14.582 1.00 87.00 103 THR A CA 1
ATOM 854 C C . THR A 1 103 ? 3.058 -4.846 14.522 1.00 87.00 103 THR A C 1
ATOM 856 O O . THR A 1 103 ? 2.470 -4.397 15.499 1.00 87.00 103 THR A O 1
ATOM 859 N N . LEU A 1 104 ? 2.403 -5.133 13.401 1.00 86.56 104 LEU A N 1
ATOM 860 C CA . LEU A 1 104 ? 0.961 -4.918 13.263 1.00 86.56 104 LEU A CA 1
ATOM 861 C C . LEU A 1 104 ? 0.134 -5.973 14.004 1.00 86.56 104 LEU A C 1
ATOM 863 O O . LEU A 1 104 ? -0.945 -5.661 14.494 1.00 86.56 104 LEU A O 1
ATOM 867 N N . SER A 1 105 ? 0.659 -7.188 14.170 1.00 85.38 105 SER A N 1
ATOM 868 C CA . SER A 1 105 ? -0.006 -8.228 14.965 1.00 85.38 105 SER A CA 1
ATOM 869 C C . SER A 1 105 ? -0.112 -7.827 16.439 1.00 85.38 105 SER A C 1
ATOM 871 O O . SER A 1 105 ? -1.121 -8.125 17.068 1.00 85.38 105 SER A O 1
ATOM 873 N N . SER A 1 106 ? 0.872 -7.092 16.980 1.00 82.94 106 SER A N 1
ATOM 874 C CA . SER A 1 106 ? 0.760 -6.503 18.326 1.00 82.94 106 SER A CA 1
ATOM 875 C C . SER A 1 106 ? -0.261 -5.364 18.433 1.00 82.94 106 SER A C 1
ATOM 877 O O . SER A 1 106 ? -0.598 -4.963 19.539 1.00 82.94 106 SER A O 1
ATOM 879 N N . LEU A 1 107 ? -0.761 -4.858 17.302 1.00 82.38 107 LEU A N 1
ATOM 880 C CA . LEU A 1 107 ? -1.804 -3.831 17.218 1.00 82.38 107 LEU A CA 1
ATOM 881 C C . LEU A 1 107 ? -3.168 -4.421 16.832 1.00 82.38 107 LEU A C 1
ATOM 883 O O . LEU A 1 107 ? -4.018 -3.701 16.315 1.00 82.38 107 LEU A O 1
ATOM 887 N N . GLU A 1 108 ? -3.354 -5.733 17.010 1.00 86.19 108 GLU A 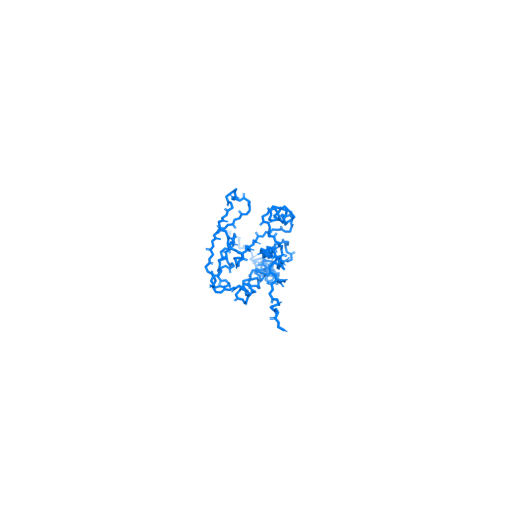N 1
ATOM 888 C CA . GLU A 1 108 ? -4.599 -6.446 16.679 1.00 86.19 108 GLU A CA 1
ATOM 889 C C . GLU A 1 108 ? -5.019 -6.315 15.203 1.00 86.19 108 GLU A C 1
ATOM 891 O O . GLU A 1 108 ? -6.187 -6.469 14.836 1.00 86.19 108 GLU A O 1
ATOM 896 N N . LEU A 1 109 ? -4.048 -6.066 14.323 1.00 86.19 109 LEU A N 1
ATOM 897 C CA . LEU A 1 109 ? -4.238 -6.027 12.881 1.00 86.19 109 LEU A CA 1
ATOM 898 C C . LEU A 1 109 ? -3.756 -7.326 12.258 1.00 86.19 109 LEU A C 1
ATOM 900 O O . LEU A 1 109 ? -2.606 -7.739 12.422 1.00 86.19 109 LEU A O 1
ATOM 904 N N . LYS A 1 110 ? -4.625 -7.941 11.459 1.00 87.44 110 LYS A N 1
ATOM 905 C CA . LYS A 1 110 ? -4.280 -9.116 10.659 1.00 87.44 110 LYS A CA 1
ATOM 906 C C . LYS A 1 110 ? -4.154 -8.742 9.182 1.00 87.44 110 LYS A C 1
ATOM 908 O O . LYS A 1 110 ? -4.901 -7.892 8.694 1.00 87.44 110 LYS A O 1
ATOM 913 N N . PRO A 1 111 ? -3.233 -9.369 8.433 1.00 86.81 111 PRO A N 1
ATOM 914 C CA . PRO A 1 111 ? -3.178 -9.188 6.989 1.00 86.81 111 PRO A CA 1
ATOM 915 C C . PRO A 1 111 ? -4.447 -9.774 6.353 1.00 86.81 111 PRO A C 1
ATOM 917 O O . PRO A 1 111 ? -4.718 -10.964 6.497 1.00 86.81 111 PRO A O 1
ATOM 920 N N . GLY A 1 112 ? -5.216 -8.940 5.654 1.00 85.06 112 GLY A N 1
ATOM 921 C CA . GLY A 1 112 ? -6.414 -9.347 4.919 1.00 85.06 112 GLY A CA 1
ATOM 922 C C . GLY A 1 112 ? -6.090 -9.725 3.475 1.00 85.06 112 GLY A C 1
ATOM 923 O O . GLY A 1 112 ? -6.323 -10.856 3.043 1.00 85.06 112 GLY A O 1
ATOM 924 N N . LYS A 1 113 ? -5.500 -8.792 2.712 1.00 91.75 113 LYS A N 1
ATOM 925 C CA . LYS A 1 113 ? -5.198 -8.998 1.286 1.00 91.75 113 LYS A CA 1
ATOM 926 C C . LYS A 1 113 ? -3.830 -8.455 0.891 1.00 91.75 113 LYS A C 1
ATOM 928 O O . LYS A 1 113 ? -3.478 -7.331 1.231 1.00 91.75 113 LYS A O 1
ATOM 933 N N . THR A 1 114 ? -3.098 -9.228 0.093 1.00 92.44 114 THR A N 1
ATOM 934 C CA . THR A 1 114 ? -1.773 -8.855 -0.416 1.00 92.44 114 THR A CA 1
ATOM 935 C C . THR A 1 114 ? -1.763 -8.830 -1.940 1.00 92.44 114 THR A C 1
ATOM 937 O O . THR A 1 114 ? -2.261 -9.749 -2.589 1.00 92.44 114 THR A O 1
ATOM 940 N N . PHE A 1 115 ? -1.152 -7.792 -2.507 1.00 92.25 115 PHE A N 1
ATOM 941 C CA . PHE A 1 115 ? -0.930 -7.623 -3.941 1.00 92.25 115 PHE A CA 1
ATOM 942 C C . PHE A 1 115 ? 0.556 -7.398 -4.184 1.00 92.25 115 PHE A C 1
ATOM 944 O O . PHE A 1 115 ? 1.080 -6.358 -3.798 1.00 92.25 115 PHE A O 1
ATOM 951 N N . ALA A 1 116 ? 1.233 -8.348 -4.822 1.00 91.00 116 ALA A N 1
ATOM 952 C CA . ALA A 1 116 ? 2.667 -8.278 -5.084 1.00 91.00 116 ALA A CA 1
ATOM 953 C C . ALA A 1 116 ? 2.963 -8.150 -6.583 1.00 91.00 116 ALA A C 1
ATOM 955 O O . ALA A 1 116 ? 2.195 -8.621 -7.424 1.00 91.00 116 ALA A O 1
ATOM 956 N N . ASN A 1 117 ? 4.082 -7.510 -6.915 1.00 86.69 117 ASN A N 1
ATOM 957 C CA . ASN A 1 117 ? 4.674 -7.561 -8.245 1.00 86.69 117 ASN A CA 1
ATOM 958 C C . ASN A 1 117 ? 5.796 -8.614 -8.301 1.00 86.69 117 ASN A C 1
ATOM 960 O O . ASN A 1 117 ? 6.126 -9.259 -7.308 1.00 86.69 117 ASN A O 1
ATOM 964 N N . LYS A 1 118 ? 6.398 -8.774 -9.484 1.00 80.50 118 LYS A N 1
ATOM 965 C CA . LYS A 1 118 ? 7.518 -9.703 -9.704 1.00 80.50 118 LYS A CA 1
ATOM 966 C C . LYS A 1 118 ? 8.843 -9.245 -9.067 1.00 80.50 118 LYS A C 1
ATOM 968 O O . LYS A 1 118 ? 9.768 -10.038 -9.002 1.00 80.50 118 LYS A O 1
ATOM 973 N N . GLU A 1 119 ? 8.938 -7.995 -8.613 1.00 75.69 119 GLU A N 1
ATOM 974 C CA . GLU A 1 119 ? 10.146 -7.376 -8.037 1.00 75.69 119 GLU A CA 1
ATOM 975 C C . GLU A 1 119 ? 10.056 -7.261 -6.504 1.00 75.69 119 GLU A C 1
ATOM 977 O O . GLU A 1 119 ? 10.586 -6.322 -5.908 1.00 75.69 119 GLU A O 1
ATOM 982 N N . GLU A 1 120 ? 9.329 -8.182 -5.865 1.00 83.81 120 GLU A N 1
ATOM 983 C CA . GLU A 1 120 ? 9.149 -8.260 -4.407 1.00 83.81 120 GLU A CA 1
ATOM 984 C C . GLU A 1 120 ? 8.445 -7.050 -3.769 1.00 83.81 120 GLU A C 1
ATOM 986 O O . GLU A 1 120 ? 8.314 -6.986 -2.546 1.00 83.81 120 GLU A O 1
ATOM 991 N N . ALA A 1 121 ? 7.983 -6.076 -4.555 1.00 88.00 121 ALA A N 1
ATOM 992 C CA . ALA A 1 121 ? 7.199 -4.961 -4.056 1.00 88.00 121 ALA A CA 1
ATOM 993 C C . ALA A 1 121 ? 5.744 -5.397 -3.894 1.00 88.00 121 ALA A C 1
ATOM 995 O O . ALA A 1 121 ? 5.159 -6.031 -4.772 1.00 88.00 121 ALA A O 1
ATOM 996 N N . MET A 1 122 ? 5.137 -5.022 -2.777 1.00 91.81 122 MET A N 1
ATOM 997 C CA . MET A 1 122 ? 3.794 -5.457 -2.427 1.00 91.81 122 MET A CA 1
ATOM 998 C C .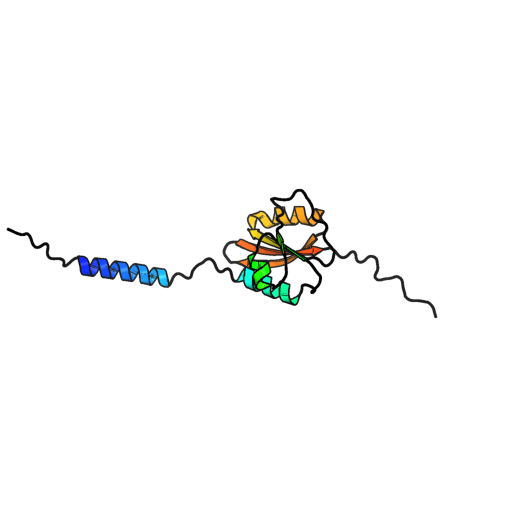 MET A 1 122 ? 3.007 -4.364 -1.723 1.00 91.81 122 MET A C 1
ATOM 1000 O O . MET A 1 122 ? 3.569 -3.523 -1.027 1.00 91.81 122 MET A O 1
ATOM 1004 N N . ILE A 1 123 ? 1.694 -4.385 -1.922 1.00 94.00 123 ILE A N 1
ATOM 1005 C CA . ILE A 1 123 ? 0.726 -3.716 -1.064 1.00 94.00 123 ILE A CA 1
ATOM 1006 C C . ILE A 1 123 ? 0.116 -4.778 -0.162 1.00 94.00 123 ILE A C 1
ATOM 1008 O O . ILE A 1 123 ? -0.395 -5.780 -0.662 1.00 94.00 123 ILE A O 1
ATOM 1012 N N . VAL A 1 124 ? 0.142 -4.545 1.143 1.00 93.69 124 VAL A N 1
ATOM 1013 C CA . VAL A 1 124 ? -0.583 -5.359 2.118 1.00 93.69 124 VAL A CA 1
ATOM 1014 C C . VAL A 1 124 ? -1.666 -4.514 2.740 1.00 93.69 124 VAL A C 1
ATOM 1016 O O . VAL A 1 124 ? -1.394 -3.427 3.241 1.00 93.69 124 VAL A O 1
ATOM 1019 N N . ILE A 1 125 ? -2.881 -5.032 2.703 1.00 93.31 125 ILE A N 1
ATOM 1020 C CA . ILE A 1 125 ? -4.045 -4.458 3.351 1.00 93.31 125 ILE A CA 1
ATOM 1021 C C . ILE A 1 125 ? -4.284 -5.246 4.631 1.00 93.31 125 ILE A C 1
ATOM 1023 O O . ILE A 1 125 ? -4.402 -6.474 4.593 1.00 93.31 125 ILE A O 1
ATOM 1027 N N . PHE A 1 126 ? -4.330 -4.535 5.745 1.00 91.31 126 PHE A N 1
ATOM 1028 C CA . PHE A 1 126 ? -4.584 -5.057 7.074 1.00 91.31 126 PHE A CA 1
ATOM 1029 C C . PHE A 1 126 ? -5.973 -4.638 7.541 1.00 91.31 126 PHE A C 1
ATOM 1031 O O . PHE A 1 126 ? -6.449 -3.545 7.227 1.00 91.31 126 PHE A O 1
ATOM 1038 N N . GLU A 1 127 ? -6.590 -5.533 8.298 1.00 87.50 127 GLU A N 1
ATOM 1039 C CA . GLU A 1 127 ? -7.929 -5.393 8.857 1.00 87.50 127 GLU A CA 1
ATOM 1040 C C . GLU A 1 127 ? -7.865 -5.651 10.360 1.00 87.50 127 GLU A C 1
ATOM 1042 O O . GLU A 1 127 ? -7.091 -6.502 10.818 1.00 87.50 127 GLU A O 1
ATOM 1047 N N . PHE A 1 128 ? -8.679 -4.930 11.129 1.00 85.25 128 PHE A N 1
ATOM 1048 C CA . PHE A 1 128 ? -8.773 -5.144 12.568 1.00 85.25 128 PHE A CA 1
ATOM 1049 C C . PHE A 1 128 ? -9.399 -6.503 12.867 1.00 85.25 128 PHE A C 1
ATOM 1051 O O . PHE A 1 128 ? -10.334 -6.957 12.194 1.00 85.25 128 PHE A O 1
ATOM 1058 N N . ILE A 1 129 ? -8.880 -7.176 13.889 1.00 81.12 129 ILE A N 1
ATOM 1059 C CA . ILE A 1 129 ? -9.489 -8.395 14.403 1.00 81.12 129 ILE A CA 1
ATOM 1060 C C . ILE A 1 129 ? -10.809 -7.991 15.072 1.00 81.12 129 ILE A C 1
ATOM 1062 O O . ILE A 1 129 ? -10.826 -7.473 16.181 1.00 81.12 129 ILE A O 1
ATOM 1066 N N . LYS A 1 130 ? -11.936 -8.201 14.381 1.00 70.00 130 LYS A N 1
ATOM 1067 C CA . LYS A 1 130 ? -13.258 -8.093 15.007 1.00 70.00 130 LYS A CA 1
ATOM 1068 C C . LYS A 1 130 ? -13.375 -9.203 16.043 1.00 70.00 130 LYS A C 1
ATOM 1070 O O . LYS A 1 130 ? -13.398 -10.382 15.680 1.00 70.00 130 LYS A O 1
ATOM 1075 N N . ASP A 1 131 ? -13.406 -8.818 17.311 1.00 57.62 131 ASP A N 1
ATOM 1076 C CA . ASP A 1 131 ? -13.597 -9.751 18.407 1.00 57.62 131 ASP A CA 1
ATOM 1077 C C . ASP A 1 131 ? -15.008 -10.350 18.291 1.00 57.62 131 ASP A C 1
ATOM 1079 O O . ASP A 1 131 ? -16.013 -9.638 18.296 1.00 57.62 131 ASP A O 1
ATOM 1083 N N . LYS A 1 132 ? -15.097 -11.668 18.090 1.00 49.53 132 LYS A N 1
ATOM 1084 C CA . LYS A 1 132 ? -16.366 -12.390 17.867 1.00 49.53 132 LYS A CA 1
ATOM 1085 C C . LYS A 1 132 ? -17.167 -12.604 19.164 1.00 49.53 132 LYS A C 1
ATOM 1087 O O . LYS A 1 132 ? -17.974 -13.523 19.251 1.00 49.53 132 LYS A O 1
ATOM 1092 N N . SER A 1 133 ? -16.944 -11.788 20.188 1.00 47.22 133 SER A N 1
ATOM 1093 C CA . SER A 1 133 ? -17.455 -12.004 21.544 1.00 47.22 133 SER A CA 1
ATOM 1094 C C . SER A 1 133 ? -18.884 -11.488 21.787 1.00 47.22 133 SER A C 1
ATOM 1096 O O . SER A 1 133 ? -19.412 -11.711 22.869 1.00 47.22 133 SER A O 1
ATOM 1098 N N . ASN A 1 134 ? -19.558 -10.878 20.798 1.00 43.16 134 ASN A N 1
ATOM 1099 C CA . ASN A 1 134 ? -20.890 -10.270 20.983 1.00 43.16 134 ASN A CA 1
ATOM 1100 C C . ASN A 1 134 ? -21.994 -10.745 20.014 1.00 43.16 134 ASN A C 1
ATOM 1102 O O . ASN A 1 134 ? -22.999 -10.063 19.838 1.00 43.16 134 ASN A O 1
ATOM 1106 N N . GLU A 1 135 ? -21.852 -11.925 19.405 1.00 44.22 135 GLU A N 1
ATOM 1107 C CA . GLU A 1 135 ? -22.828 -12.454 18.429 1.00 44.22 135 GLU A CA 1
ATOM 1108 C C . GLU A 1 135 ? -23.663 -13.642 18.963 1.00 44.22 135 GLU A C 1
ATOM 1110 O O . GLU A 1 135 ? -24.111 -14.488 18.196 1.00 44.22 135 GLU A O 1
ATOM 1115 N N . GLY A 1 136 ? -23.883 -13.731 20.285 1.00 42.69 136 GLY A N 1
ATOM 1116 C CA . GLY A 1 136 ? -24.521 -14.911 20.894 1.00 42.69 136 GLY A CA 1
ATOM 1117 C C . GLY A 1 136 ? -25.305 -14.713 22.194 1.00 42.69 136 GLY A C 1
ATOM 1118 O O . GLY A 1 136 ? -25.448 -15.669 22.946 1.00 42.69 136 GLY A O 1
ATOM 1119 N N . SER A 1 137 ? -25.824 -13.519 22.488 1.00 43.75 137 SER A N 1
ATOM 1120 C CA . SER A 1 137 ? -26.778 -13.333 23.594 1.00 43.75 137 SER A CA 1
ATOM 1121 C C . SER A 1 137 ? -27.889 -12.387 23.170 1.00 43.75 137 SER A C 1
ATOM 1123 O O . SER A 1 137 ? -27.856 -11.217 23.523 1.00 43.75 137 SER A O 1
ATOM 1125 N N . ASN A 1 138 ? -28.822 -12.891 22.362 1.00 45.97 138 ASN A N 1
ATOM 1126 C CA . ASN A 1 138 ? -30.208 -12.421 22.267 1.00 45.97 138 ASN A CA 1
ATOM 1127 C C . ASN A 1 138 ? -31.010 -13.423 21.418 1.00 45.97 138 ASN A C 1
ATOM 1129 O O . ASN A 1 138 ? -31.354 -13.157 20.271 1.00 45.97 138 ASN A O 1
ATOM 1133 N N . SER A 1 139 ? -31.314 -14.589 21.988 1.00 41.06 139 SER A N 1
ATOM 1134 C CA . SER A 1 139 ? -32.548 -15.304 21.649 1.00 41.06 139 SER A CA 1
ATOM 1135 C C . SER A 1 139 ? -33.434 -15.249 22.884 1.00 41.06 139 SER A C 1
ATOM 1137 O O . SER A 1 139 ? -33.281 -16.024 23.828 1.00 41.06 139 SER A O 1
ATOM 1139 N N . VAL A 1 140 ? -34.265 -14.214 22.874 1.00 51.81 140 VAL A N 1
ATOM 1140 C CA . VAL A 1 140 ? -35.339 -13.931 23.814 1.00 51.81 140 VAL A CA 1
ATOM 1141 C C . VAL A 1 140 ? -36.292 -15.125 23.847 1.00 51.81 140 VAL A C 1
ATOM 1143 O O . VAL A 1 140 ? -36.650 -15.681 22.811 1.00 51.81 140 VAL A O 1
ATOM 1146 N N . THR A 1 141 ? -36.616 -15.515 25.073 1.00 44.06 141 THR A N 1
ATOM 1147 C CA . THR A 1 141 ? -37.790 -16.279 25.491 1.00 44.06 141 THR A CA 1
ATOM 1148 C C . THR A 1 141 ? -39.042 -15.901 24.710 1.00 44.06 141 THR A C 1
ATOM 1150 O O . THR A 1 141 ? -39.381 -14.725 24.689 1.00 44.06 141 THR A O 1
ATOM 1153 N N . ASP A 1 142 ? -39.728 -16.897 24.158 1.00 42.09 142 ASP A N 1
ATOM 1154 C CA . ASP A 1 142 ? -41.171 -17.119 24.330 1.00 42.09 142 ASP A CA 1
ATOM 1155 C C . ASP A 1 142 ? -41.496 -18.584 23.990 1.00 42.09 142 ASP A C 1
ATOM 1157 O O . ASP A 1 142 ? -40.967 -19.091 22.971 1.00 42.09 142 ASP A O 1
#

Nearest PDB structures (foldseek):
  3frh-assembly1_A  TM=5.455E-01  e=1.302E-01  Escherichia coli
  8h27-assembly1_C  TM=4.894E-01  e=1.693E-01  Staphylococcus aureus subsp. aureus NCTC 8325
  7f4l-assembly2_D  TM=3.568E-01  e=1.390E-01  Tetrahymena thermophila SB210
  7yri-assembly2_A  TM=4.344E-01  e=5.528E-01  Homo sapiens
  4u9w-assembly3_C  TM=5.156E-01  e=1.482E+00  Homo sapiens

pLDDT: mean 81.47, std 15.24, range [41.06, 95.31]

Radius of gyration: 25.9 Å; Cα contacts (8 Å, |Δi|>4): 165; chains: 1; bounding box: 87×36×75 Å

Solvent-accessible surface area (backbone atoms only — not comparable to full-atom values): 8581 Å² total; per-residue (Å²): 134,86,82,78,74,78,69,75,60,55,60,60,52,52,54,50,52,52,50,51,52,52,55,54,68,70,54,70,78,84,79,62,61,57,34,50,50,52,48,8,45,48,44,47,74,73,51,60,92,86,42,49,36,35,22,65,40,75,66,38,29,66,48,27,73,45,72,64,44,84,44,50,84,90,80,44,95,66,80,72,95,74,58,78,73,30,40,40,40,41,68,47,41,60,92,51,41,66,62,52,51,55,59,35,46,78,66,50,31,42,83,71,50,76,33,61,43,97,80,46,39,28,39,41,31,32,36,51,68,75,75,83,83,80,82,82,86,83,83,76,88,130